Protein AF-A0A6B3G6L0-F1 (afdb_monomer_lite)

Structure (mmCIF, N/CA/C/O backbone):
data_AF-A0A6B3G6L0-F1
#
_entry.id   AF-A0A6B3G6L0-F1
#
loop_
_atom_site.group_PDB
_atom_site.id
_atom_site.type_symbol
_atom_site.label_atom_id
_atom_site.label_alt_id
_atom_site.label_comp_id
_atom_site.label_asym_id
_atom_site.label_entity_id
_atom_site.label_seq_id
_atom_site.pdbx_PDB_ins_code
_atom_site.Cartn_x
_atom_site.Cartn_y
_atom_site.Cartn_z
_atom_site.occupancy
_atom_site.B_iso_or_equiv
_atom_site.auth_seq_id
_atom_site.auth_comp_id
_atom_site.auth_asym_id
_atom_site.auth_atom_id
_atom_site.pdbx_PDB_model_num
ATOM 1 N N . GLY A 1 1 ? 4.837 -28.459 -23.408 1.00 92.62 1 GLY A N 1
ATOM 2 C CA . GLY A 1 1 ? 6.031 -27.683 -23.072 1.00 92.62 1 GLY A CA 1
ATOM 3 C C . GLY A 1 1 ? 5.840 -26.795 -21.863 1.00 92.62 1 GLY A C 1
ATOM 4 O O . GLY A 1 1 ? 6.768 -26.687 -21.095 1.00 92.62 1 GLY A O 1
ATOM 5 N N . LEU A 1 2 ? 4.685 -26.158 -21.662 1.00 97.38 2 LEU A N 1
ATOM 6 C CA . LEU A 1 2 ? 4.441 -25.335 -20.473 1.00 97.38 2 LEU A CA 1
ATOM 7 C C . LEU A 1 2 ? 3.520 -26.077 -19.500 1.00 97.38 2 LEU A C 1
ATOM 9 O O . LEU A 1 2 ? 2.461 -26.542 -19.924 1.00 97.38 2 LEU A O 1
ATOM 13 N N . THR A 1 3 ? 3.915 -26.153 -18.231 1.00 98.00 3 THR A N 1
ATOM 14 C CA . THR A 1 3 ? 3.124 -26.722 -17.131 1.00 98.00 3 THR A CA 1
ATOM 15 C C . THR A 1 3 ? 3.051 -25.699 -16.002 1.00 98.00 3 THR A C 1
ATOM 17 O O . THR A 1 3 ? 4.080 -25.178 -15.583 1.00 98.00 3 THR A O 1
ATOM 20 N N . VAL A 1 4 ? 1.844 -25.406 -15.515 1.00 97.31 4 VAL A N 1
ATOM 21 C CA . VAL A 1 4 ? 1.625 -24.602 -14.303 1.00 97.31 4 VAL A CA 1
ATOM 22 C C . VAL A 1 4 ? 1.129 -25.547 -13.221 1.00 97.31 4 VAL A C 1
ATOM 24 O O . VAL A 1 4 ? 0.118 -26.222 -13.424 1.00 97.31 4 VAL A O 1
ATOM 27 N N . THR A 1 5 ? 1.840 -25.603 -12.101 1.00 97.44 5 THR A N 1
ATOM 28 C CA . THR A 1 5 ? 1.463 -26.421 -10.949 1.00 97.44 5 THR A CA 1
ATOM 29 C C . THR A 1 5 ? 0.764 -25.532 -9.930 1.00 97.44 5 THR A C 1
ATOM 31 O O . THR A 1 5 ? 1.282 -24.484 -9.555 1.00 97.44 5 THR A O 1
ATOM 34 N N . ASP A 1 6 ? -0.421 -25.940 -9.483 1.00 95.94 6 ASP A N 1
ATOM 35 C CA . ASP A 1 6 ? -1.155 -25.244 -8.422 1.00 95.94 6 ASP A CA 1
ATOM 36 C C . ASP A 1 6 ? -0.651 -25.701 -7.044 1.00 95.94 6 ASP A C 1
ATOM 38 O O . ASP A 1 6 ? -1.298 -26.475 -6.342 1.00 95.94 6 ASP A O 1
ATOM 42 N N . ASP A 1 7 ? 0.576 -25.299 -6.712 1.00 96.88 7 ASP A N 1
ATOM 43 C CA . ASP A 1 7 ? 1.298 -25.683 -5.491 1.00 96.88 7 ASP A CA 1
ATOM 44 C C . ASP A 1 7 ? 1.572 -24.500 -4.546 1.00 96.88 7 ASP A C 1
ATOM 46 O O . ASP A 1 7 ? 2.380 -24.604 -3.620 1.00 96.88 7 ASP A O 1
ATOM 50 N N . TRP A 1 8 ? 0.891 -23.368 -4.747 1.00 97.75 8 TRP A N 1
ATOM 51 C CA . TRP A 1 8 ? 1.035 -22.208 -3.872 1.00 97.75 8 TRP A CA 1
ATOM 52 C C . TRP A 1 8 ? 0.325 -22.419 -2.527 1.00 97.75 8 TRP A C 1
ATOM 54 O O . TRP A 1 8 ? -0.903 -22.422 -2.455 1.00 97.75 8 TRP A O 1
ATOM 64 N N . ASP A 1 9 ? 1.101 -22.504 -1.444 1.00 96.38 9 ASP A N 1
ATOM 65 C CA . ASP A 1 9 ? 0.584 -22.558 -0.069 1.00 96.38 9 ASP A CA 1
ATOM 66 C C . ASP A 1 9 ? 1.325 -21.586 0.866 1.00 96.38 9 ASP A C 1
ATOM 68 O O . ASP A 1 9 ? 2.047 -21.962 1.790 1.00 96.38 9 ASP A O 1
ATOM 72 N N . GLY A 1 10 ? 1.173 -20.287 0.596 1.00 93.94 10 GLY A N 1
ATOM 73 C CA . GLY A 1 10 ? 1.651 -19.223 1.481 1.00 93.94 10 GLY A CA 1
ATOM 74 C C . GLY A 1 10 ? 0.752 -19.013 2.710 1.00 93.94 10 GLY A C 1
ATOM 75 O O . GLY A 1 10 ? -0.461 -19.229 2.665 1.00 93.94 10 GLY A O 1
ATOM 76 N N . MET A 1 11 ? 1.327 -18.513 3.813 1.00 96.62 11 MET A N 1
ATOM 77 C CA . MET A 1 11 ? 0.563 -18.111 5.011 1.00 96.62 11 MET A CA 1
ATOM 78 C C . MET A 1 11 ? -0.477 -17.020 4.682 1.00 96.62 11 MET A C 1
ATOM 80 O O . MET 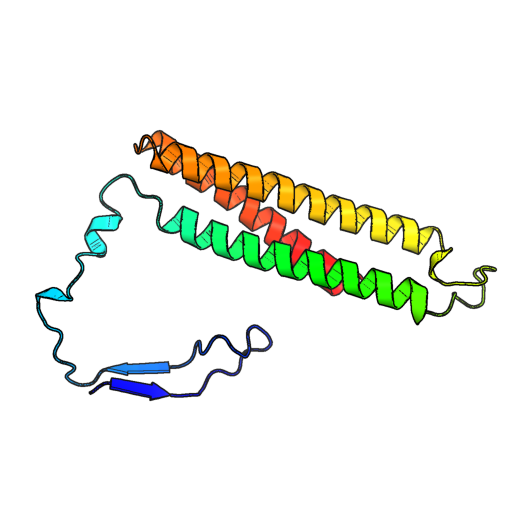A 1 11 ? -1.629 -17.106 5.099 1.00 96.62 11 MET A O 1
ATOM 84 N N . GLY A 1 12 ? -0.069 -16.016 3.900 1.00 95.00 12 GLY A N 1
ATOM 85 C CA . GLY A 1 12 ? -0.906 -14.951 3.340 1.00 95.00 12 GLY A CA 1
ATOM 86 C C . GLY A 1 12 ? -0.776 -14.903 1.817 1.00 95.00 12 GLY A C 1
ATOM 87 O O . GLY A 1 12 ? -0.139 -15.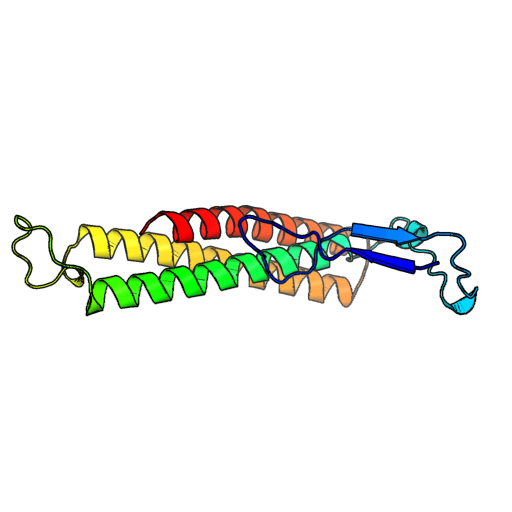773 1.226 1.00 95.00 12 GLY A O 1
ATOM 88 N N . GLN A 1 13 ? -1.388 -13.904 1.166 1.00 96.44 13 GLN A N 1
ATOM 89 C CA . GLN A 1 13 ? -1.389 -13.788 -0.304 1.00 96.44 13 GLN A CA 1
ATOM 90 C C . GLN A 1 13 ? -1.851 -15.085 -0.998 1.00 96.44 13 GLN A C 1
ATOM 92 O O . GLN A 1 13 ? -1.376 -15.461 -2.063 1.00 96.44 13 GLN A O 1
ATOM 97 N N . ARG A 1 14 ? -2.791 -15.807 -0.378 1.00 96.88 14 ARG A N 1
ATOM 98 C CA . ARG A 1 14 ? -3.153 -17.191 -0.738 1.00 96.88 14 ARG A CA 1
ATOM 99 C C . ARG A 1 14 ? -3.737 -17.344 -2.145 1.00 96.88 14 ARG A C 1
ATOM 101 O O . ARG A 1 14 ? -3.790 -18.446 -2.667 1.00 96.88 14 ARG A O 1
ATOM 108 N N . THR A 1 15 ? -4.169 -16.247 -2.759 1.00 96.06 15 THR A N 1
ATOM 109 C CA . THR A 1 15 ? -4.840 -16.223 -4.064 1.00 96.06 15 THR A CA 1
ATOM 110 C C . THR A 1 15 ? -3.984 -15.620 -5.181 1.00 96.06 15 THR A C 1
ATOM 112 O O . THR A 1 15 ? -4.507 -15.339 -6.256 1.00 96.06 15 THR A O 1
ATOM 115 N N . THR A 1 16 ? -2.678 -15.414 -4.968 1.00 95.94 16 THR A N 1
ATOM 116 C CA . THR A 1 16 ? -1.789 -14.808 -5.980 1.00 95.94 16 THR A CA 1
ATOM 117 C C . THR A 1 16 ? -1.280 -15.781 -7.038 1.00 95.94 16 THR A C 1
ATOM 119 O O . THR A 1 16 ? -0.652 -15.333 -7.995 1.00 95.94 16 THR A O 1
ATOM 122 N N . ALA A 1 17 ? -1.523 -17.087 -6.874 1.00 95.00 17 ALA A N 1
ATOM 123 C CA . ALA A 1 17 ? -1.017 -18.140 -7.759 1.00 95.00 17 ALA A CA 1
ATOM 124 C C . ALA A 1 17 ? 0.511 -18.067 -7.965 1.00 95.00 17 ALA A C 1
ATOM 126 O O . ALA A 1 17 ? 1.021 -18.252 -9.067 1.00 95.00 17 ALA A O 1
ATOM 127 N N . SER A 1 18 ? 1.260 -17.786 -6.894 1.00 96.62 18 SER A N 1
ATOM 128 C CA . SER A 1 18 ? 2.725 -17.640 -6.917 1.00 96.62 18 SER A CA 1
ATOM 129 C C . SER A 1 18 ? 3.471 -18.985 -6.888 1.00 96.62 18 SER A C 1
ATOM 131 O O . SER A 1 18 ? 4.548 -19.082 -6.303 1.00 96.62 18 SER A O 1
ATOM 133 N N . GLY A 1 19 ? 2.865 -20.017 -7.479 1.00 95.69 19 GLY A N 1
ATOM 134 C CA . GLY A 1 19 ? 3.374 -21.386 -7.529 1.00 95.69 19 GLY A CA 1
ATOM 135 C C . GLY A 1 19 ? 4.363 -21.628 -8.669 1.00 95.69 19 GLY A C 1
ATOM 136 O O . GLY A 1 19 ? 4.909 -20.700 -9.276 1.00 95.69 19 GLY A O 1
ATOM 137 N N . THR A 1 20 ? 4.600 -22.898 -8.963 1.00 97.88 20 THR A N 1
ATOM 138 C CA . THR A 1 20 ? 5.645 -23.342 -9.887 1.00 97.88 20 THR A CA 1
ATOM 139 C C . THR A 1 20 ? 5.190 -23.323 -11.350 1.00 97.88 20 THR A C 1
ATOM 141 O O . THR A 1 20 ? 4.090 -23.760 -11.697 1.00 97.88 20 THR A O 1
ATOM 144 N N . VAL A 1 21 ? 6.085 -22.882 -12.242 1.00 98.00 21 VAL A N 1
ATOM 145 C CA . VAL A 1 21 ? 5.938 -23.016 -13.701 1.00 98.00 21 VAL A CA 1
ATOM 146 C C . VAL A 1 21 ? 7.131 -23.780 -14.271 1.00 98.00 21 VAL A C 1
ATOM 148 O O . VAL A 1 21 ? 8.278 -23.384 -14.071 1.00 98.00 21 VAL A O 1
ATOM 151 N N . GLU A 1 22 ? 6.861 -24.841 -15.032 1.00 98.12 22 GLU A N 1
ATOM 152 C CA . GLU A 1 22 ? 7.866 -25.622 -15.757 1.00 98.12 22 GLU A CA 1
ATOM 153 C C . GLU A 1 22 ? 7.774 -25.371 -17.268 1.00 98.12 22 GLU A C 1
ATOM 155 O O . GLU A 1 22 ? 6.689 -25.334 -17.858 1.00 98.12 22 GLU A O 1
ATOM 160 N N . LEU A 1 23 ? 8.937 -25.221 -17.907 1.00 98.06 23 LEU A N 1
ATOM 161 C CA . LEU A 1 23 ? 9.082 -24.978 -19.341 1.00 98.06 23 LEU A CA 1
ATOM 162 C C . LEU A 1 23 ? 10.003 -26.052 -19.946 1.00 98.06 23 LEU A C 1
ATOM 164 O O . LEU A 1 23 ? 11.209 -26.043 -19.725 1.00 98.06 23 LEU A O 1
ATOM 168 N N . ALA A 1 24 ? 9.436 -26.963 -20.731 1.00 98.06 24 ALA A N 1
ATOM 169 C CA . ALA A 1 24 ? 10.106 -28.021 -21.481 1.00 98.06 24 ALA A CA 1
ATOM 170 C C . ALA A 1 24 ? 9.951 -27.779 -22.990 1.00 98.06 24 ALA A C 1
ATOM 172 O O . ALA A 1 24 ? 8.837 -27.842 -23.521 1.00 98.06 24 ALA A O 1
ATOM 173 N N . ASP A 1 25 ? 11.060 -27.476 -23.670 1.00 97.38 25 ASP A N 1
ATOM 174 C CA . ASP A 1 25 ? 11.130 -27.241 -25.122 1.00 97.38 25 ASP A CA 1
ATOM 175 C C . ASP A 1 25 ? 10.051 -26.273 -25.651 1.00 97.38 25 ASP A C 1
ATOM 177 O O . ASP A 1 25 ? 9.468 -26.456 -26.724 1.00 97.38 25 ASP A O 1
ATOM 181 N N . VAL A 1 26 ? 9.738 -25.230 -24.872 1.00 97.81 26 VAL A N 1
ATOM 182 C CA . VAL A 1 26 ? 8.760 -24.210 -25.267 1.00 97.81 26 VAL A CA 1
ATOM 183 C C . VAL A 1 26 ? 9.366 -23.327 -26.350 1.00 97.81 26 VAL A C 1
ATOM 185 O O . VAL A 1 26 ? 10.300 -22.567 -26.108 1.00 97.81 26 VAL A O 1
ATOM 188 N N . VAL A 1 27 ? 8.801 -23.400 -27.553 1.00 96.69 27 VAL A N 1
ATOM 189 C CA . VAL A 1 27 ? 9.177 -22.516 -28.658 1.00 96.69 27 VAL A CA 1
ATOM 190 C C . VAL A 1 27 ? 8.600 -21.124 -28.408 1.00 96.69 27 VAL A C 1
ATOM 192 O O . VAL A 1 27 ? 7.382 -20.949 -28.354 1.00 96.69 27 VAL A O 1
ATOM 195 N N . VAL A 1 28 ? 9.475 -20.125 -28.294 1.00 96.31 28 VA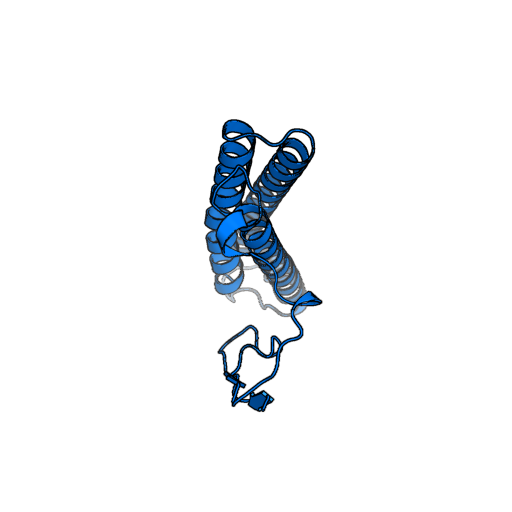L A N 1
ATOM 196 C CA . VAL A 1 28 ? 9.095 -18.713 -28.169 1.00 96.31 28 VAL A CA 1
ATOM 197 C C . VAL A 1 28 ? 9.304 -18.024 -29.520 1.00 96.31 28 VAL A C 1
ATOM 199 O O . VAL A 1 28 ? 10.432 -17.999 -30.017 1.00 96.31 28 VAL A O 1
ATOM 202 N N . PRO A 1 29 ? 8.254 -17.454 -30.142 1.00 96.75 29 PRO A N 1
ATOM 203 C CA . PRO A 1 29 ? 8.415 -16.649 -31.346 1.00 96.75 29 PRO A CA 1
ATOM 204 C C . PRO A 1 29 ? 9.378 -15.486 -31.099 1.00 96.75 29 PRO A C 1
ATOM 206 O O . PRO A 1 29 ? 9.278 -14.813 -30.077 1.00 96.75 29 PRO A O 1
ATOM 209 N N . GLY A 1 30 ? 10.258 -15.187 -32.060 1.00 96.00 30 GLY A N 1
ATOM 210 C CA . GLY A 1 30 ? 11.213 -14.076 -31.931 1.00 96.00 30 GLY A CA 1
ATOM 211 C C . GLY A 1 30 ? 10.543 -12.728 -31.625 1.00 96.00 30 GLY A C 1
ATOM 212 O O . GLY A 1 30 ? 11.092 -11.927 -30.880 1.00 96.00 30 GLY A O 1
ATOM 213 N N . ALA A 1 31 ? 9.314 -12.519 -32.112 1.00 97.06 31 ALA A N 1
ATOM 214 C CA . ALA A 1 31 ? 8.512 -11.326 -31.831 1.00 97.06 31 ALA A CA 1
ATOM 215 C C . ALA A 1 31 ? 8.086 -11.173 -30.355 1.00 97.06 31 ALA A C 1
ATOM 217 O O . ALA A 1 31 ? 7.679 -10.088 -29.955 1.00 97.06 31 ALA A O 1
ATOM 218 N N . HIS A 1 32 ? 8.155 -12.236 -29.549 1.00 95.81 32 HIS A N 1
ATOM 219 C CA . HIS A 1 32 ? 7.837 -12.211 -28.116 1.00 95.81 32 HIS A CA 1
ATOM 220 C C . HIS A 1 32 ? 9.092 -12.103 -27.235 1.00 95.81 32 HIS A C 1
ATOM 222 O O . HIS A 1 32 ? 8.982 -12.064 -26.010 1.00 95.81 32 HIS A O 1
ATOM 228 N N . VAL A 1 33 ? 10.288 -12.060 -27.830 1.00 94.81 33 VAL A N 1
ATOM 229 C CA . VAL A 1 33 ? 11.539 -11.896 -27.087 1.00 94.81 33 VAL A CA 1
ATOM 230 C C . VAL A 1 33 ? 11.744 -10.415 -26.788 1.00 94.81 33 VAL A C 1
ATOM 232 O O . VAL A 1 33 ? 12.036 -9.617 -27.676 1.00 94.81 33 VAL A O 1
ATOM 235 N N . VAL A 1 34 ? 11.609 -10.051 -25.515 1.00 93.50 34 VAL A N 1
ATOM 236 C CA . VAL A 1 34 ? 11.880 -8.695 -25.025 1.00 93.50 34 VAL A CA 1
ATOM 237 C C . VAL A 1 34 ? 13.315 -8.641 -24.488 1.00 93.50 34 VAL A C 1
ATOM 239 O O . VAL A 1 34 ? 13.676 -9.484 -23.661 1.00 93.50 34 VAL A O 1
ATOM 242 N N . PRO A 1 35 ? 14.157 -7.670 -24.894 1.00 91.94 35 PRO A N 1
ATOM 243 C CA . PRO A 1 35 ? 15.537 -7.563 -24.423 1.00 91.94 35 PRO A CA 1
ATOM 244 C C . PRO A 1 35 ? 15.606 -6.945 -23.013 1.00 91.94 35 PRO A C 1
ATOM 246 O O . PRO A 1 35 ? 16.222 -5.906 -22.804 1.00 91.94 35 PRO A O 1
ATOM 249 N N . HIS A 1 36 ? 14.982 -7.594 -22.026 1.00 90.00 36 HIS A N 1
ATOM 250 C CA . HIS A 1 36 ? 14.850 -7.089 -20.650 1.00 90.00 36 HIS A CA 1
ATOM 251 C C . HIS A 1 36 ? 16.198 -6.796 -19.968 1.00 90.00 36 HIS A C 1
ATOM 253 O O . HIS A 1 36 ? 16.302 -5.910 -19.130 1.00 90.00 36 HIS A O 1
ATOM 259 N N . HIS A 1 37 ? 17.268 -7.497 -20.353 1.00 88.12 37 HIS A N 1
ATOM 260 C CA . HIS A 1 37 ? 18.615 -7.227 -19.844 1.00 88.12 37 HIS A CA 1
ATOM 261 C C . HIS A 1 37 ? 19.124 -5.810 -20.185 1.00 88.12 37 HIS A C 1
ATOM 263 O O . HIS A 1 37 ? 19.968 -5.290 -19.463 1.00 88.12 37 HIS A O 1
ATOM 269 N N . LEU A 1 38 ? 18.598 -5.171 -21.239 1.00 91.88 38 LEU A N 1
ATOM 270 C CA . LEU A 1 38 ? 18.928 -3.789 -21.608 1.00 91.88 38 LEU A CA 1
ATOM 271 C C . LEU A 1 38 ? 18.181 -2.751 -20.761 1.00 91.88 38 LEU A C 1
ATOM 273 O O . LEU A 1 38 ? 18.585 -1.595 -20.717 1.00 91.88 38 LEU A O 1
ATOM 277 N N . THR A 1 39 ? 17.111 -3.134 -20.054 1.00 90.19 39 THR A N 1
ATOM 278 C CA . THR A 1 39 ? 16.347 -2.209 -19.200 1.00 90.19 39 THR A CA 1
ATOM 279 C C . THR A 1 39 ? 17.228 -1.544 -18.140 1.00 90.19 39 THR A C 1
ATOM 281 O O . THR A 1 39 ? 16.953 -0.420 -17.747 1.00 90.19 39 THR A O 1
ATOM 284 N N . PHE A 1 40 ? 18.306 -2.204 -17.710 1.00 88.25 40 PHE A N 1
ATOM 285 C CA . PHE A 1 40 ? 19.194 -1.730 -16.644 1.00 88.25 40 PHE A CA 1
ATOM 286 C C . PHE A 1 40 ? 20.482 -1.065 -17.150 1.00 88.25 40 PHE A C 1
ATOM 288 O O . PHE A 1 40 ? 21.377 -0.798 -16.353 1.00 88.25 40 PHE A O 1
ATOM 295 N N . THR A 1 41 ? 20.606 -0.808 -18.457 1.00 93.38 41 THR A N 1
ATOM 296 C CA . THR A 1 41 ? 21.782 -0.131 -19.041 1.00 93.38 41 THR A CA 1
ATOM 297 C C . THR A 1 41 ? 21.564 1.368 -19.270 1.00 93.38 41 THR A C 1
ATOM 299 O O . THR A 1 41 ? 22.395 2.030 -19.886 1.00 93.38 41 THR A O 1
ATOM 302 N N . SER A 1 42 ? 20.423 1.904 -18.848 1.00 93.06 42 SER A N 1
ATOM 303 C CA . SER A 1 42 ? 20.015 3.304 -19.006 1.00 93.06 42 SER A CA 1
ATOM 304 C C . SER A 1 42 ? 19.072 3.683 -17.854 1.00 93.06 42 SER A C 1
ATOM 306 O O . SER A 1 42 ? 18.583 2.773 -17.172 1.00 93.06 42 SER A O 1
ATOM 308 N N . PRO A 1 43 ? 18.792 4.982 -17.629 1.00 95.88 43 PRO A N 1
ATOM 309 C CA . PRO A 1 43 ? 17.770 5.413 -16.681 1.00 95.88 43 PRO A CA 1
ATOM 310 C C . PRO A 1 43 ? 16.460 4.634 -16.844 1.00 95.88 43 PRO A C 1
ATOM 312 O O . PRO A 1 43 ? 15.973 4.437 -17.960 1.00 95.88 43 PRO A O 1
ATOM 315 N N . GLN A 1 44 ? 15.889 4.166 -15.733 1.00 95.88 44 GLN A N 1
ATOM 316 C CA . GLN A 1 44 ? 14.679 3.340 -15.730 1.00 95.88 44 GLN A CA 1
ATOM 317 C C . GLN A 1 44 ? 13.894 3.487 -14.424 1.00 95.88 44 GLN A C 1
ATOM 319 O O . GLN A 1 44 ? 14.456 3.808 -13.380 1.00 95.88 44 GLN A O 1
ATOM 324 N N . LEU A 1 45 ? 12.596 3.172 -14.474 1.00 97.19 45 LEU A N 1
ATOM 325 C CA . LEU A 1 45 ? 11.681 3.224 -13.324 1.00 97.19 45 LEU A CA 1
ATOM 326 C C . LEU A 1 45 ? 11.049 1.867 -12.977 1.00 97.19 45 LEU A C 1
ATOM 328 O O . LEU A 1 45 ? 10.166 1.809 -12.129 1.00 97.19 45 LEU A O 1
ATOM 332 N N . HIS A 1 46 ? 11.466 0.774 -13.615 1.00 95.12 46 HIS A N 1
ATOM 333 C CA . HIS A 1 46 ? 10.940 -0.576 -13.398 1.00 95.12 46 HIS A CA 1
ATOM 334 C C . HIS A 1 46 ? 10.979 -0.981 -11.917 1.00 95.12 46 HIS A C 1
ATOM 336 O O . HIS A 1 46 ? 9.953 -1.358 -11.350 1.00 95.12 46 HIS A O 1
ATOM 342 N N . GLY A 1 47 ? 12.142 -0.840 -11.271 1.00 95.38 47 GLY A N 1
ATOM 343 C CA . GLY A 1 47 ? 12.298 -1.168 -9.850 1.00 95.38 47 GLY A CA 1
ATOM 344 C C . GLY A 1 47 ? 11.449 -0.273 -8.942 1.00 95.38 47 GLY A C 1
ATOM 345 O O . GLY A 1 47 ? 10.720 -0.774 -8.088 1.00 95.38 47 GLY A O 1
ATOM 346 N N . ALA A 1 48 ? 11.492 1.044 -9.165 1.00 97.81 48 ALA A N 1
ATOM 347 C CA . ALA A 1 48 ? 10.711 2.014 -8.399 1.00 97.81 48 ALA A CA 1
ATOM 348 C C . ALA A 1 48 ? 9.199 1.768 -8.548 1.00 97.81 48 ALA A C 1
ATOM 350 O O . ALA A 1 48 ? 8.471 1.736 -7.563 1.00 97.81 48 ALA A O 1
ATOM 351 N N . LEU A 1 49 ? 8.709 1.497 -9.757 1.00 97.88 49 LEU A N 1
ATOM 352 C CA . LEU A 1 49 ? 7.294 1.212 -9.983 1.00 97.88 49 LEU A CA 1
ATOM 353 C C . LEU A 1 49 ? 6.854 -0.084 -9.288 1.00 97.88 49 LEU A C 1
ATOM 355 O O . LEU A 1 49 ? 5.824 -0.091 -8.618 1.00 97.88 49 LEU A O 1
ATOM 359 N N . ALA A 1 50 ? 7.639 -1.160 -9.396 1.00 97.75 50 ALA A N 1
ATOM 360 C CA . ALA A 1 50 ? 7.330 -2.423 -8.724 1.00 97.75 50 ALA A CA 1
ATOM 361 C C . ALA A 1 50 ? 7.259 -2.252 -7.197 1.00 97.75 50 ALA A C 1
ATOM 363 O O . ALA A 1 50 ? 6.329 -2.734 -6.549 1.00 97.75 50 ALA A O 1
ATOM 364 N N . GLN A 1 51 ? 8.210 -1.521 -6.610 1.00 98.69 51 GLN A N 1
ATOM 365 C CA . GLN A 1 51 ? 8.228 -1.285 -5.168 1.00 98.69 51 GLN A CA 1
ATOM 366 C C . GLN A 1 51 ? 7.136 -0.312 -4.701 1.00 98.69 51 GLN A C 1
ATOM 368 O O . GLN A 1 51 ? 6.592 -0.509 -3.613 1.00 98.69 51 GLN A O 1
ATOM 373 N N . LEU A 1 52 ? 6.758 0.669 -5.526 1.00 98.81 52 LEU A N 1
ATOM 374 C CA . LEU A 1 52 ? 5.627 1.560 -5.261 1.00 98.81 52 LEU A CA 1
ATOM 375 C C . LEU A 1 52 ? 4.308 0.779 -5.192 1.00 98.81 52 LEU A C 1
ATOM 377 O O . LEU A 1 52 ? 3.513 1.003 -4.283 1.00 98.81 52 LEU A O 1
ATOM 381 N N . LEU A 1 53 ? 4.097 -0.169 -6.114 1.00 98.62 53 LEU A N 1
ATOM 382 C CA . LEU A 1 53 ? 2.916 -1.039 -6.109 1.00 98.62 53 LEU A CA 1
ATOM 383 C C . LEU A 1 53 ? 2.844 -1.886 -4.834 1.00 98.62 53 LEU A C 1
ATOM 385 O O . LEU A 1 53 ? 1.783 -1.977 -4.224 1.00 98.62 53 LEU A O 1
ATOM 389 N N . HIS A 1 54 ? 3.966 -2.460 -4.394 1.00 98.50 54 HIS A N 1
ATOM 390 C CA . HIS A 1 54 ? 4.004 -3.199 -3.131 1.00 98.50 54 HIS A CA 1
ATOM 391 C C . HIS A 1 54 ? 3.707 -2.310 -1.922 1.00 98.50 54 HIS A C 1
ATOM 393 O O . HIS A 1 54 ? 2.897 -2.694 -1.086 1.00 98.50 54 HIS A O 1
ATOM 399 N N . ALA A 1 55 ? 4.286 -1.107 -1.857 1.00 98.81 55 ALA A N 1
ATOM 400 C CA . ALA A 1 55 ? 3.975 -0.160 -0.788 1.00 98.81 55 ALA A CA 1
ATOM 401 C C . ALA A 1 55 ? 2.481 0.218 -0.779 1.00 98.81 55 ALA A C 1
ATOM 403 O O . ALA A 1 55 ? 1.874 0.299 0.283 1.00 98.81 55 ALA A O 1
ATOM 404 N N . ALA A 1 56 ? 1.859 0.391 -1.949 1.00 98.81 56 ALA A N 1
ATOM 405 C CA . ALA A 1 56 ? 0.426 0.664 -2.044 1.00 98.81 56 ALA A CA 1
ATOM 406 C C . ALA A 1 56 ? -0.444 -0.511 -1.562 1.00 98.81 56 ALA A C 1
ATOM 408 O O . ALA A 1 56 ? -1.463 -0.288 -0.909 1.00 98.81 56 ALA A O 1
ATOM 409 N N . ILE A 1 57 ? -0.043 -1.755 -1.852 1.00 98.69 57 ILE A N 1
ATOM 410 C CA . ILE A 1 57 ? -0.717 -2.958 -1.338 1.00 98.69 57 ILE A CA 1
ATOM 411 C C . ILE A 1 57 ? -0.639 -2.994 0.194 1.00 98.69 57 ILE A C 1
ATOM 413 O O . ILE A 1 57 ? -1.669 -3.165 0.846 1.00 98.69 57 ILE A O 1
ATOM 417 N N . ASP A 1 58 ? 0.548 -2.772 0.762 1.00 98.62 58 ASP A N 1
ATOM 418 C CA . ASP A 1 58 ? 0.762 -2.769 2.213 1.00 98.62 58 ASP A CA 1
ATOM 419 C C . ASP A 1 58 ? -0.067 -1.669 2.905 1.00 98.62 58 ASP A C 1
ATOM 421 O O . ASP A 1 58 ? -0.723 -1.930 3.915 1.00 98.62 58 ASP A O 1
ATOM 425 N N . ALA A 1 59 ? -0.113 -0.458 2.331 1.00 98.69 59 ALA A N 1
ATOM 426 C CA . ALA A 1 59 ? -0.951 0.636 2.831 1.00 98.69 59 ALA A CA 1
ATOM 427 C C . ALA A 1 59 ? -2.443 0.269 2.808 1.00 98.69 59 ALA A C 1
ATOM 429 O O . ALA A 1 59 ? -3.148 0.479 3.792 1.00 98.69 59 ALA A O 1
ATOM 430 N N . GLY A 1 60 ? -2.923 -0.341 1.719 1.00 98.62 60 GLY A N 1
ATOM 431 C CA . GLY A 1 60 ? -4.311 -0.794 1.610 1.00 98.62 60 GLY A CA 1
ATOM 432 C C . GLY A 1 60 ? -4.683 -1.860 2.646 1.00 98.62 60 GLY A C 1
ATOM 433 O O . GLY A 1 60 ? -5.768 -1.798 3.229 1.00 98.62 60 GLY A O 1
ATOM 434 N N . ILE A 1 61 ? -3.778 -2.806 2.922 1.00 98.31 61 ILE A N 1
ATOM 435 C CA . ILE A 1 61 ? -3.956 -3.809 3.985 1.00 98.31 61 ILE A CA 1
ATOM 436 C C . ILE A 1 61 ? -4.040 -3.121 5.350 1.00 98.31 61 ILE A C 1
ATOM 438 O O . ILE A 1 61 ? -4.960 -3.400 6.117 1.00 98.31 61 ILE A O 1
ATOM 442 N N . ALA A 1 62 ? -3.128 -2.187 5.634 1.00 98.31 62 ALA A N 1
ATOM 443 C CA . ALA A 1 62 ? -3.120 -1.429 6.882 1.00 98.31 62 ALA A CA 1
ATOM 444 C C . ALA A 1 62 ? -4.415 -0.622 7.078 1.00 98.31 62 ALA A C 1
ATOM 446 O O . ALA A 1 62 ? -4.983 -0.617 8.171 1.00 98.31 62 ALA A O 1
ATOM 447 N N . ALA A 1 63 ? -4.914 0.017 6.015 1.00 98.56 63 ALA A N 1
ATOM 448 C CA . ALA A 1 63 ? -6.172 0.760 6.028 1.00 98.56 63 ALA A CA 1
ATOM 449 C C . ALA A 1 63 ? -7.347 -0.136 6.439 1.00 98.56 63 ALA A C 1
ATOM 451 O O . ALA A 1 63 ? -8.133 0.216 7.321 1.00 98.56 63 ALA A O 1
ATOM 452 N N . ALA A 1 64 ? -7.452 -1.304 5.799 1.00 98.38 64 ALA A N 1
ATOM 453 C CA . ALA A 1 64 ? -8.525 -2.257 6.043 1.00 98.38 64 ALA A CA 1
ATOM 454 C C . ALA A 1 64 ? -8.440 -2.860 7.452 1.00 98.38 64 ALA A C 1
ATOM 456 O O . ALA A 1 64 ? -9.454 -2.911 8.145 1.00 98.38 64 ALA A O 1
ATOM 457 N N . ALA A 1 65 ? -7.242 -3.248 7.897 1.00 98.31 65 ALA A N 1
ATOM 458 C CA . ALA A 1 65 ? -7.017 -3.776 9.241 1.00 98.31 65 ALA A CA 1
ATOM 459 C C . ALA A 1 65 ? -7.416 -2.760 10.322 1.00 98.31 65 ALA A C 1
ATOM 461 O O . ALA A 1 65 ? -8.153 -3.096 11.248 1.00 98.31 65 ALA A O 1
ATOM 462 N N . LEU A 1 66 ? -7.009 -1.495 10.170 1.00 98.38 66 LEU A N 1
ATOM 463 C CA . LEU A 1 66 ? -7.371 -0.438 11.113 1.00 98.38 66 LEU A CA 1
ATOM 464 C C . LEU A 1 66 ? -8.886 -0.189 11.141 1.00 98.38 66 LEU A C 1
ATOM 466 O O . LEU A 1 66 ? -9.467 -0.054 12.217 1.00 98.38 66 LEU A O 1
ATOM 470 N N . ALA A 1 67 ? -9.530 -0.130 9.972 1.00 98.25 67 ALA A N 1
ATOM 471 C CA . ALA A 1 67 ? -10.973 0.078 9.874 1.00 98.25 67 ALA A CA 1
ATOM 472 C C . ALA A 1 67 ? -11.766 -1.068 10.524 1.00 98.25 67 ALA A C 1
ATOM 474 O O . ALA A 1 67 ? -12.705 -0.812 11.282 1.00 98.25 67 ALA A O 1
ATOM 475 N N . GLU A 1 68 ? -11.359 -2.314 10.276 1.00 98.19 68 GLU A N 1
ATOM 476 C CA . GLU A 1 68 ? -11.979 -3.497 10.876 1.00 98.19 68 GLU A CA 1
ATOM 477 C C . GLU A 1 68 ? -11.790 -3.510 12.395 1.00 98.19 68 GLU A C 1
ATOM 479 O O . GLU A 1 68 ? -12.745 -3.734 13.137 1.00 98.19 68 GLU A O 1
ATOM 484 N N . ALA A 1 69 ? -10.593 -3.181 12.884 1.00 97.69 69 ALA A N 1
ATOM 485 C CA . ALA A 1 69 ? -10.333 -3.136 14.316 1.00 97.69 69 ALA A CA 1
ATOM 486 C C . ALA A 1 69 ? -11.164 -2.050 15.029 1.00 97.69 69 ALA A C 1
ATOM 488 O O . ALA A 1 69 ? -11.698 -2.292 16.114 1.00 97.69 69 ALA A O 1
ATOM 489 N N . VAL A 1 70 ? -11.360 -0.878 14.406 1.00 97.56 70 VAL A N 1
ATOM 490 C CA . VAL A 1 70 ? -12.280 0.155 14.923 1.00 97.56 70 VAL A CA 1
ATOM 491 C C . VAL A 1 70 ? -13.713 -0.379 14.990 1.00 97.56 70 VAL A C 1
ATOM 493 O O . VAL A 1 70 ? -14.393 -0.209 16.008 1.00 97.56 70 VAL A O 1
ATOM 496 N N . ALA A 1 71 ? -14.184 -1.038 13.929 1.00 98.06 71 ALA A N 1
ATOM 497 C CA . ALA A 1 71 ? -15.525 -1.618 13.898 1.00 98.06 71 ALA A CA 1
ATOM 498 C C . ALA A 1 71 ? -15.695 -2.685 14.989 1.00 98.06 71 ALA A C 1
ATOM 500 O O . ALA A 1 71 ? -16.696 -2.688 15.712 1.00 98.06 71 ALA A O 1
ATOM 501 N N . PHE A 1 72 ? -14.695 -3.546 15.174 1.00 97.56 72 PHE A N 1
ATOM 502 C CA . PHE A 1 72 ? -14.700 -4.576 16.204 1.00 97.56 72 PHE A CA 1
ATOM 503 C C . PHE A 1 72 ? -14.747 -3.973 17.614 1.00 97.56 72 PHE A C 1
ATOM 505 O O . PHE A 1 72 ? -15.598 -4.354 18.421 1.00 97.56 72 PHE A O 1
ATOM 512 N N . VAL A 1 73 ? -13.905 -2.978 17.907 1.00 96.94 73 VAL A N 1
ATOM 513 C CA . VAL A 1 73 ? -13.849 -2.355 19.239 1.00 96.94 73 VAL A CA 1
ATOM 514 C C . VAL A 1 73 ? -15.129 -1.605 19.590 1.00 96.94 73 VAL A C 1
ATOM 516 O O . VAL A 1 73 ? -15.584 -1.664 20.731 1.00 96.94 73 VAL A O 1
ATOM 519 N N . THR A 1 74 ? -15.750 -0.950 18.613 1.00 96.75 74 THR A N 1
ATOM 520 C CA . THR A 1 74 ? -16.975 -0.167 18.837 1.00 96.75 74 THR A CA 1
ATOM 521 C C . THR A 1 74 ? -18.249 -1.010 18.893 1.00 96.75 74 THR A C 1
ATOM 523 O O . THR A 1 74 ? -19.247 -0.550 19.444 1.00 96.75 74 THR A O 1
ATOM 526 N N . THR A 1 75 ? -18.243 -2.238 18.355 1.00 97.31 75 THR A N 1
ATOM 527 C CA . THR A 1 75 ? -19.464 -3.065 18.246 1.00 97.31 75 THR A CA 1
ATOM 528 C C . THR A 1 75 ? -19.406 -4.413 18.965 1.00 97.31 75 THR A C 1
ATOM 530 O O . THR A 1 75 ? -20.457 -5.004 19.225 1.00 97.31 75 THR A O 1
ATOM 533 N N . ARG A 1 76 ? -18.212 -4.938 19.270 1.00 97.12 76 ARG A N 1
ATOM 534 C CA . ARG A 1 76 ? -18.013 -6.302 19.801 1.00 97.12 76 ARG A CA 1
ATOM 535 C C . ARG A 1 76 ? -17.193 -6.339 21.084 1.00 97.12 76 ARG A C 1
ATOM 537 O O . ARG A 1 76 ? -17.469 -7.188 21.935 1.00 97.12 76 ARG A O 1
ATOM 544 N N . SER A 1 77 ? -16.192 -5.471 21.224 1.00 96.81 77 SER A N 1
ATOM 545 C CA . SER A 1 77 ? -15.306 -5.492 22.390 1.00 96.81 77 SER A CA 1
ATOM 546 C C . SER A 1 77 ? -16.031 -5.098 23.672 1.00 96.81 77 SER A C 1
ATOM 548 O O . SER A 1 77 ? -16.846 -4.178 23.712 1.00 96.81 77 SER A O 1
ATOM 550 N N . ARG A 1 78 ? -15.696 -5.801 24.753 1.00 96.88 78 ARG A N 1
ATOM 551 C CA . ARG A 1 78 ? -16.189 -5.509 26.099 1.00 96.88 78 ARG A CA 1
ATOM 552 C C . ARG A 1 78 ? -15.177 -4.627 26.831 1.00 96.88 78 ARG A C 1
ATOM 554 O O . ARG A 1 78 ? -13.981 -4.867 26.668 1.00 96.88 78 ARG A O 1
ATOM 561 N N . PRO A 1 79 ? -15.620 -3.661 27.651 1.00 96.88 79 PRO A N 1
ATOM 562 C CA . PRO A 1 79 ? -14.704 -2.923 28.511 1.00 96.88 79 PRO A CA 1
ATOM 563 C C . PRO A 1 79 ? -13.992 -3.876 29.481 1.00 96.88 79 PRO A C 1
ATOM 565 O O . PRO A 1 79 ? -14.549 -4.906 29.885 1.00 96.88 79 PRO A O 1
ATOM 568 N N . TRP A 1 80 ? -12.764 -3.525 29.875 1.00 95.75 80 TRP A N 1
ATOM 569 C CA . TRP A 1 80 ? -12.098 -4.187 30.995 1.00 95.75 80 TRP A CA 1
ATOM 570 C C . TRP A 1 80 ? -12.956 -4.044 32.255 1.00 95.75 80 TRP A C 1
ATOM 572 O O . TRP A 1 80 ? -13.492 -2.974 32.525 1.00 95.75 80 TRP A O 1
ATOM 582 N N . PHE A 1 81 ? -13.104 -5.112 33.039 1.00 95.12 81 PHE A N 1
ATOM 583 C CA . PHE A 1 81 ? -14.094 -5.130 34.123 1.00 95.12 81 PHE A CA 1
ATOM 584 C C . PHE A 1 81 ? -13.804 -4.119 35.249 1.00 95.12 81 PHE A C 1
ATOM 586 O O . PHE A 1 81 ? -14.714 -3.783 36.001 1.00 95.12 81 PHE A O 1
ATOM 593 N N . GLU A 1 82 ? -12.569 -3.617 35.348 1.00 95.88 82 GLU A N 1
ATOM 594 C CA . GLU A 1 82 ? -12.165 -2.588 36.318 1.00 95.88 82 GLU A CA 1
ATOM 595 C C . GLU A 1 82 ? -12.040 -1.186 35.701 1.00 95.88 82 GLU A C 1
ATOM 597 O O . GLU A 1 82 ? -11.666 -0.254 36.406 1.00 95.88 82 GLU A O 1
ATOM 602 N N . SER A 1 83 ? -12.322 -1.004 34.403 1.00 94.56 83 SER A N 1
ATOM 603 C CA . SER A 1 83 ? -12.123 0.297 33.745 1.00 94.56 83 SER A CA 1
ATOM 604 C C . SER A 1 83 ? -13.163 1.347 34.139 1.00 94.56 83 SER A C 1
ATOM 606 O O . SER A 1 83 ? -12.887 2.540 34.064 1.00 94.56 83 SER A O 1
ATOM 608 N N . GLY A 1 84 ? -14.358 0.912 34.553 1.00 95.25 84 GLY A N 1
ATOM 609 C CA . GLY A 1 84 ? -15.475 1.801 34.878 1.00 95.25 84 GLY A CA 1
ATOM 610 C C . GLY A 1 84 ? -16.186 2.413 33.663 1.00 95.25 84 GLY A C 1
ATOM 611 O O . GLY A 1 84 ? -17.080 3.232 33.862 1.00 95.25 84 GLY A O 1
ATOM 612 N N . TYR A 1 85 ? -15.826 2.018 32.437 1.00 97.25 85 TYR A N 1
ATOM 613 C CA . TYR A 1 85 ? -16.492 2.456 31.204 1.00 97.25 85 TYR A CA 1
ATOM 614 C C . TYR A 1 85 ? -17.630 1.517 30.793 1.00 97.25 85 TYR A C 1
ATOM 616 O O . TYR A 1 85 ? -17.583 0.313 31.063 1.00 97.25 85 TYR A O 1
ATOM 624 N N . GLU A 1 86 ? -18.642 2.054 30.106 1.00 96.19 86 GLU A N 1
ATOM 625 C CA . GLU A 1 86 ? -19.763 1.260 29.583 1.00 96.19 86 GLU A CA 1
ATOM 626 C C . GLU A 1 86 ? -19.347 0.454 28.346 1.00 96.19 86 GLU A C 1
ATOM 628 O O . GLU A 1 86 ? -19.818 -0.668 28.134 1.00 96.19 86 GLU A O 1
ATOM 633 N N . THR A 1 87 ? -18.421 0.994 27.553 1.00 97.12 87 THR A N 1
ATOM 634 C CA . THR A 1 87 ? -17.914 0.379 26.324 1.00 97.12 87 THR A CA 1
ATOM 635 C C . THR A 1 87 ? -16.388 0.362 26.281 1.00 97.12 87 THR A C 1
ATOM 637 O O . THR A 1 87 ? -15.713 1.191 26.888 1.00 97.12 87 THR A O 1
ATOM 640 N N . ALA A 1 88 ? -15.810 -0.578 25.524 1.00 96.69 88 ALA A N 1
ATOM 641 C CA . ALA A 1 88 ? -14.364 -0.592 25.291 1.00 96.69 88 ALA A CA 1
ATOM 642 C C . ALA A 1 88 ? -13.883 0.670 24.549 1.00 96.69 88 ALA A C 1
ATOM 644 O O . ALA A 1 88 ? -12.769 1.128 24.767 1.00 96.69 88 ALA A O 1
ATOM 645 N N . ALA A 1 89 ? -14.727 1.255 23.695 1.00 96.38 89 ALA A N 1
ATOM 646 C CA . ALA A 1 89 ? -14.381 2.424 22.889 1.00 96.38 89 ALA A CA 1
ATOM 647 C C . ALA A 1 89 ? -14.140 3.706 23.709 1.00 96.38 89 ALA A C 1
ATOM 649 O O . ALA A 1 89 ? -13.556 4.655 23.191 1.00 96.38 89 ALA A O 1
ATOM 650 N N . GLU A 1 90 ? -14.576 3.741 24.969 1.00 97.12 90 GLU A N 1
ATOM 651 C CA . GLU A 1 90 ? -14.346 4.861 25.889 1.00 97.12 90 GLU A CA 1
ATOM 652 C C . GLU A 1 90 ? -13.012 4.754 26.640 1.00 97.12 90 GLU A C 1
ATOM 654 O O . GLU A 1 90 ? -12.601 5.714 27.292 1.00 97.12 90 GLU A O 1
ATOM 659 N N . ASP A 1 91 ? -12.316 3.6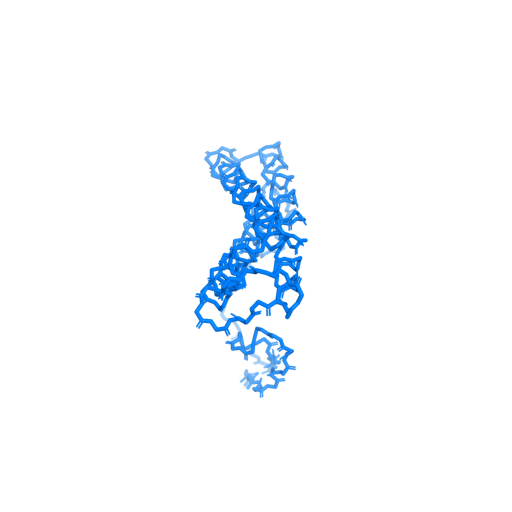15 26.545 1.00 97.19 91 ASP A N 1
ATOM 660 C CA . ASP A 1 91 ? -11.034 3.425 27.214 1.00 97.19 91 ASP A CA 1
ATOM 661 C C . ASP A 1 91 ? -9.970 4.374 26.617 1.00 97.19 91 ASP A C 1
ATOM 663 O O . ASP A 1 91 ? -9.633 4.264 25.430 1.00 97.19 91 ASP A O 1
ATOM 667 N N . PRO A 1 9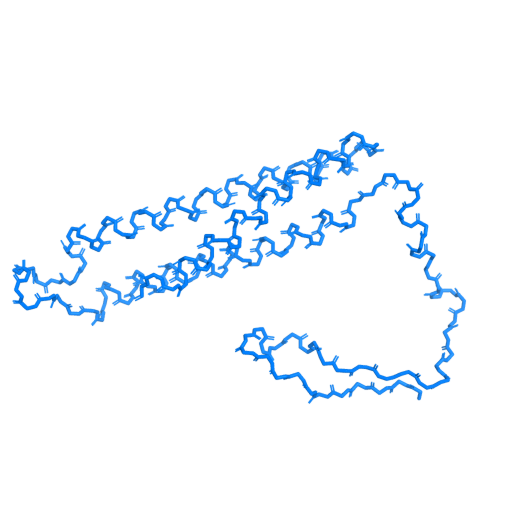2 ? -9.393 5.299 27.410 1.00 97.25 92 PRO A N 1
ATOM 668 C CA . PRO A 1 92 ? -8.420 6.268 26.920 1.00 97.25 92 PRO A CA 1
ATOM 669 C C . PRO A 1 92 ? -7.142 5.614 26.384 1.00 97.25 92 PRO A C 1
ATOM 671 O O . PRO A 1 92 ? -6.501 6.189 25.503 1.00 97.25 92 PRO A O 1
ATOM 674 N N . LEU A 1 93 ? -6.778 4.416 26.859 1.00 95.81 93 LEU A N 1
ATOM 675 C CA . LEU A 1 93 ? -5.626 3.674 26.344 1.00 95.81 93 LEU A CA 1
ATOM 676 C C . LEU A 1 93 ? -5.902 3.134 24.940 1.00 95.81 93 LEU A C 1
ATOM 678 O O . LEU A 1 93 ? -5.031 3.212 24.071 1.00 95.81 93 LEU A O 1
ATOM 682 N N . LEU A 1 94 ? -7.123 2.650 24.686 1.00 96.19 94 LEU A N 1
ATOM 683 C CA . LEU A 1 94 ? -7.532 2.238 23.343 1.00 96.19 94 LEU A CA 1
ATOM 684 C C . LEU A 1 94 ? -7.615 3.446 22.409 1.00 96.19 94 LEU A C 1
ATOM 686 O O . LEU A 1 94 ? -7.045 3.403 21.321 1.00 96.19 94 LEU A O 1
ATOM 690 N N . ILE A 1 95 ? -8.227 4.551 22.844 1.00 97.50 95 ILE A N 1
ATOM 691 C CA . ILE A 1 95 ? -8.289 5.792 22.054 1.00 97.50 95 ILE A CA 1
ATOM 692 C C . ILE A 1 95 ? -6.881 6.261 21.664 1.00 97.50 95 ILE A C 1
ATOM 694 O O . ILE A 1 95 ? -6.634 6.566 20.493 1.00 97.50 95 ILE A O 1
ATOM 698 N N . GLN A 1 96 ? -5.944 6.281 22.618 1.00 98.19 96 GLN A N 1
ATOM 699 C CA . GLN A 1 96 ? -4.553 6.634 22.344 1.00 98.19 96 GLN A CA 1
ATOM 700 C C . GLN A 1 96 ? -3.934 5.678 21.319 1.00 98.19 96 GLN A C 1
ATOM 702 O O . GLN A 1 96 ? -3.369 6.138 20.324 1.00 98.19 96 GLN A O 1
ATOM 707 N N . ARG A 1 97 ? -4.073 4.361 21.519 1.00 97.81 97 ARG A N 1
ATOM 708 C CA . ARG A 1 97 ? -3.485 3.352 20.630 1.00 97.81 97 ARG A CA 1
ATOM 709 C C . ARG A 1 97 ? -4.012 3.475 19.201 1.00 97.81 97 ARG A C 1
ATOM 711 O O . ARG A 1 97 ? -3.215 3.529 18.267 1.00 97.81 97 ARG A O 1
ATOM 718 N N . PHE A 1 98 ? -5.325 3.606 19.014 1.00 98.31 98 PHE A N 1
ATOM 719 C CA . PHE A 1 98 ? -5.916 3.847 17.693 1.00 98.31 98 PHE A CA 1
ATOM 720 C C . PHE A 1 98 ? -5.435 5.163 17.073 1.00 98.31 98 PHE A C 1
ATOM 722 O O . PHE A 1 98 ? -5.169 5.208 15.872 1.00 98.31 98 PHE A O 1
ATOM 729 N N . GLY A 1 99 ? -5.269 6.223 17.872 1.00 98.31 99 GLY A N 1
ATOM 730 C CA . GLY A 1 99 ? -4.701 7.492 17.412 1.00 98.31 99 GLY A CA 1
ATOM 731 C C . GLY A 1 99 ? -3.271 7.344 16.882 1.00 98.31 99 GLY A C 1
ATOM 732 O O . GLY A 1 99 ? -2.952 7.843 15.800 1.00 98.31 99 GLY A O 1
ATOM 733 N N . GLU A 1 100 ? -2.418 6.612 17.598 1.00 98.56 100 GLU A N 1
ATOM 734 C CA . GLU A 1 100 ? -1.044 6.326 17.176 1.00 98.56 100 GLU A CA 1
ATOM 735 C C . GLU A 1 100 ? -0.989 5.488 15.889 1.00 98.56 100 GLU A C 1
ATOM 737 O O . GLU A 1 100 ? -0.181 5.762 14.999 1.00 98.56 100 GLU A O 1
ATOM 742 N N . LEU A 1 101 ? -1.845 4.470 15.766 1.00 98.56 101 LEU A N 1
ATOM 743 C CA . LEU A 1 101 ? -1.936 3.627 14.569 1.00 98.56 101 LEU A CA 1
ATOM 744 C C . LEU A 1 101 ? -2.470 4.413 13.362 1.00 98.56 101 LEU A C 1
ATOM 746 O O . LEU A 1 101 ? -1.910 4.329 12.268 1.00 98.56 101 LEU A O 1
ATOM 750 N N . ALA A 1 102 ? -3.477 5.263 13.570 1.00 98.50 102 ALA A N 1
ATOM 751 C CA . ALA A 1 102 ? -3.999 6.152 12.536 1.00 98.50 102 ALA A CA 1
ATOM 752 C C . ALA A 1 102 ? -2.946 7.161 12.048 1.00 98.50 102 ALA A C 1
ATOM 754 O O . ALA A 1 102 ? -2.886 7.464 10.854 1.00 98.50 102 ALA A O 1
ATOM 755 N N . LEU A 1 103 ? -2.092 7.674 12.941 1.00 98.69 103 LEU A N 1
ATOM 756 C CA . LEU A 1 103 ? -0.976 8.541 12.553 1.00 98.69 103 LEU A CA 1
ATOM 757 C C . LEU A 1 103 ? 0.062 7.798 11.708 1.00 98.69 103 LEU A C 1
ATOM 759 O O . LEU A 1 103 ? 0.509 8.348 10.700 1.00 98.69 103 LEU A O 1
ATOM 763 N N . ARG A 1 104 ? 0.404 6.553 12.067 1.00 98.56 104 ARG A N 1
ATOM 764 C CA . ARG A 1 104 ? 1.301 5.712 11.254 1.00 98.56 104 ARG A CA 1
ATOM 765 C C . ARG A 1 104 ? 0.739 5.492 9.852 1.00 98.56 104 ARG A C 1
ATOM 767 O O . ARG A 1 104 ? 1.443 5.726 8.876 1.00 98.56 104 ARG A O 1
ATOM 774 N N . HIS A 1 105 ? -0.539 5.135 9.742 1.00 98.62 105 HIS A N 1
ATOM 775 C CA . HIS A 1 105 ? -1.193 4.976 8.443 1.00 98.62 105 HIS A CA 1
ATOM 776 C C . HIS A 1 105 ? -1.138 6.264 7.606 1.00 98.62 105 HIS A C 1
ATOM 778 O O . HIS A 1 105 ? -0.714 6.250 6.455 1.00 98.62 105 HIS A O 1
ATOM 784 N N . ARG A 1 106 ? -1.497 7.413 8.195 1.00 98.75 106 ARG A N 1
ATOM 785 C CA . ARG A 1 106 ? -1.460 8.711 7.493 1.00 98.75 106 ARG A CA 1
ATOM 786 C C . ARG A 1 106 ? -0.058 9.091 7.015 1.00 98.75 106 ARG A C 1
ATOM 788 O O . ARG A 1 106 ? 0.080 9.675 5.943 1.00 98.75 106 ARG A O 1
ATOM 795 N N . ALA A 1 107 ? 0.976 8.781 7.795 1.00 98.81 107 ALA A N 1
ATOM 796 C CA . ALA A 1 107 ? 2.357 8.987 7.374 1.00 98.81 107 ALA A CA 1
ATOM 797 C C . ALA A 1 107 ? 2.746 8.061 6.209 1.00 98.81 107 ALA A C 1
ATOM 799 O O . ALA A 1 107 ? 3.406 8.520 5.276 1.00 98.81 107 ALA A O 1
ATOM 800 N N . ALA A 1 108 ? 2.293 6.802 6.218 1.00 98.75 108 ALA A N 1
ATOM 801 C CA . ALA A 1 108 ? 2.502 5.871 5.110 1.00 98.75 108 ALA A CA 1
ATOM 802 C C . ALA A 1 108 ? 1.848 6.384 3.816 1.00 98.75 108 ALA A C 1
ATOM 804 O O . ALA A 1 108 ? 2.528 6.486 2.795 1.00 98.75 108 ALA A O 1
ATOM 805 N N . ASP A 1 109 ? 0.590 6.832 3.878 1.00 98.69 109 ASP A N 1
ATOM 806 C CA . ASP A 1 109 ? -0.113 7.437 2.736 1.00 98.69 109 ASP A CA 1
ATOM 807 C C . ASP A 1 109 ? 0.608 8.677 2.193 1.00 98.69 109 ASP A C 1
ATOM 809 O O . ASP A 1 109 ? 0.744 8.858 0.980 1.00 98.69 109 ASP A O 1
ATOM 813 N N . ALA A 1 110 ? 1.095 9.549 3.082 1.00 98.88 110 ALA A N 1
ATOM 814 C CA . ALA A 1 110 ? 1.798 10.764 2.683 1.00 98.88 110 ALA A CA 1
ATOM 815 C C . ALA A 1 110 ? 3.126 10.458 1.970 1.00 98.88 110 ALA A C 1
ATOM 817 O O . ALA A 1 110 ? 3.455 11.100 0.962 1.00 98.88 110 ALA A O 1
ATOM 818 N N . LEU A 1 111 ? 3.878 9.468 2.464 1.00 98.88 111 LEU A N 1
ATOM 819 C CA . LEU A 1 111 ? 5.102 8.992 1.821 1.00 98.88 111 LEU A CA 1
ATOM 820 C C . LEU A 1 111 ? 4.797 8.317 0.484 1.00 98.88 111 LEU A C 1
ATOM 822 O O . LEU A 1 111 ? 5.461 8.620 -0.506 1.00 98.88 111 LEU A O 1
ATOM 826 N N . LEU A 1 112 ? 3.760 7.480 0.423 1.00 98.81 112 LEU A N 1
ATOM 827 C CA . LEU A 1 112 ? 3.322 6.817 -0.803 1.00 98.81 112 LEU A CA 1
ATOM 828 C C . LEU A 1 112 ? 2.934 7.832 -1.886 1.00 98.81 112 LEU A C 1
ATOM 830 O O . LEU A 1 112 ? 3.405 7.741 -3.018 1.00 98.81 112 LEU A O 1
ATOM 834 N N . ALA A 1 113 ? 2.140 8.848 -1.536 1.00 98.81 113 ALA A N 1
ATOM 835 C CA . ALA A 1 113 ? 1.754 9.913 -2.459 1.00 98.81 113 ALA A CA 1
ATOM 836 C C . ALA A 1 113 ? 2.962 10.740 -2.933 1.00 98.81 113 ALA A C 1
ATOM 838 O O . ALA A 1 113 ? 2.997 11.201 -4.074 1.00 98.81 113 ALA A O 1
ATOM 839 N N . THR A 1 114 ? 3.955 10.939 -2.064 1.00 98.81 114 THR A N 1
ATOM 840 C CA . THR A 1 114 ? 5.204 11.632 -2.415 1.00 98.81 114 THR A CA 1
ATOM 841 C C . THR A 1 114 ? 6.046 10.803 -3.379 1.00 98.81 114 THR A C 1
ATOM 843 O O . THR A 1 114 ? 6.480 11.326 -4.402 1.00 98.81 114 THR A O 1
ATOM 846 N N . ALA A 1 115 ? 6.194 9.505 -3.115 1.00 98.88 115 ALA A N 1
ATOM 847 C CA . ALA A 1 115 ? 6.887 8.574 -3.996 1.00 98.88 115 ALA A CA 1
ATOM 848 C C . ALA A 1 115 ? 6.209 8.448 -5.368 1.00 98.88 115 ALA A C 1
ATOM 850 O O . ALA A 1 115 ? 6.888 8.480 -6.391 1.00 98.88 115 ALA A O 1
ATOM 851 N N . ALA A 1 116 ? 4.874 8.381 -5.407 1.00 98.81 116 ALA A N 1
ATOM 852 C CA . ALA A 1 116 ? 4.115 8.349 -6.656 1.00 98.81 116 ALA A CA 1
ATOM 853 C C . ALA A 1 116 ? 4.367 9.602 -7.509 1.00 98.81 116 ALA A C 1
ATOM 855 O O . ALA A 1 116 ? 4.678 9.483 -8.691 1.00 98.81 116 ALA A O 1
ATOM 856 N N . ARG A 1 117 ? 4.341 10.796 -6.897 1.00 98.81 117 ARG A N 1
ATOM 857 C CA . ARG A 1 117 ? 4.681 12.047 -7.596 1.00 98.81 117 ARG A CA 1
ATOM 858 C C . ARG A 1 117 ? 6.116 12.054 -8.123 1.00 98.81 117 ARG A C 1
ATOM 860 O O . ARG A 1 117 ? 6.336 12.535 -9.226 1.00 98.81 117 ARG A O 1
ATOM 867 N N . ALA A 1 118 ? 7.081 11.531 -7.366 1.00 98.75 118 ALA A N 1
ATOM 868 C CA . ALA A 1 118 ? 8.468 11.441 -7.825 1.00 98.75 118 ALA A CA 1
ATOM 869 C C . ALA A 1 118 ? 8.602 10.517 -9.050 1.00 98.75 118 ALA A C 1
ATOM 871 O O . ALA A 1 118 ? 9.266 10.874 -10.021 1.00 98.75 118 ALA A O 1
ATOM 872 N N . VAL A 1 119 ? 7.905 9.373 -9.044 1.00 98.75 119 VAL A N 1
ATOM 873 C CA . VAL A 1 119 ? 7.837 8.458 -10.196 1.00 98.75 119 VAL A CA 1
ATOM 874 C C . VAL A 1 119 ? 7.172 9.119 -11.408 1.00 98.75 119 VAL A C 1
ATOM 876 O O . VAL A 1 119 ? 7.667 8.958 -12.522 1.00 98.75 119 VAL A O 1
ATOM 879 N N . ASP A 1 120 ? 6.083 9.867 -11.217 1.00 98.62 120 ASP A N 1
ATOM 880 C CA . ASP A 1 120 ? 5.409 10.583 -12.308 1.00 98.62 120 ASP A CA 1
ATOM 881 C C . ASP A 1 120 ? 6.296 11.686 -12.905 1.00 98.62 120 ASP A C 1
ATOM 883 O O . ASP A 1 120 ? 6.376 11.810 -14.128 1.00 98.62 120 ASP A O 1
ATOM 887 N N . THR A 1 121 ? 7.013 12.441 -12.066 1.00 98.31 121 THR A N 1
ATOM 888 C CA . THR A 1 121 ? 7.988 13.448 -12.513 1.00 98.31 121 THR A CA 1
ATOM 889 C C . THR A 1 121 ? 9.102 12.807 -13.336 1.00 98.31 121 THR A C 1
ATOM 891 O O . THR A 1 121 ? 9.327 13.219 -14.472 1.00 98.31 121 THR A O 1
ATOM 894 N N . ALA A 1 122 ? 9.743 11.755 -12.815 1.00 98.38 122 ALA A N 1
ATOM 895 C CA . ALA A 1 122 ? 10.816 11.055 -13.521 1.00 98.38 122 ALA A CA 1
ATOM 896 C C . ALA A 1 122 ? 10.337 10.380 -14.813 1.00 98.38 122 ALA A C 1
ATOM 898 O O . ALA A 1 122 ? 11.107 10.179 -15.743 1.00 98.38 122 ALA A O 1
ATOM 899 N N . ARG A 1 123 ? 9.049 10.025 -14.909 1.00 97.50 123 ARG A N 1
ATOM 900 C CA . ARG A 1 123 ? 8.465 9.511 -16.155 1.00 97.50 123 ARG A CA 1
ATOM 901 C C . ARG A 1 123 ? 8.329 10.600 -17.223 1.00 97.50 123 ARG A C 1
ATOM 903 O O . ARG A 1 123 ? 8.377 10.273 -18.407 1.00 97.50 123 ARG A O 1
ATOM 910 N N . GLY A 1 124 ? 8.104 11.850 -16.820 1.00 97.38 124 GLY A N 1
ATOM 911 C CA . GLY A 1 124 ? 7.967 12.987 -17.730 1.00 97.38 124 GLY A CA 1
ATOM 912 C C . GLY A 1 124 ? 9.296 13.459 -18.320 1.00 97.38 124 GLY A C 1
ATOM 913 O O . GLY A 1 124 ? 9.324 13.862 -19.481 1.00 97.38 124 GLY A O 1
ATOM 914 N N . ASP A 1 125 ? 10.374 13.378 -17.540 1.00 96.19 125 ASP A N 1
ATOM 915 C CA . ASP A 1 125 ? 11.730 13.770 -17.932 1.00 96.19 125 ASP A CA 1
ATOM 916 C C . ASP A 1 125 ? 12.732 12.800 -17.294 1.00 96.19 125 ASP A C 1
ATOM 918 O O . ASP A 1 125 ? 13.094 12.948 -16.129 1.00 96.19 125 ASP A O 1
ATOM 922 N N . LEU A 1 126 ? 13.065 11.729 -18.023 1.00 98.12 126 LEU A N 1
ATOM 923 C CA . LEU A 1 126 ? 13.814 10.597 -17.484 1.00 98.12 126 LEU A CA 1
ATOM 924 C C . LEU A 1 126 ? 15.316 10.743 -17.743 1.00 98.12 126 LEU A C 1
ATOM 926 O O . LEU A 1 126 ? 15.776 10.661 -18.883 1.00 98.12 126 LEU A O 1
ATOM 930 N N . ASP A 1 127 ? 16.068 10.833 -16.657 1.00 97.69 127 ASP A N 1
ATOM 931 C CA . ASP A 1 127 ? 17.527 10.825 -16.596 1.00 97.69 127 ASP A CA 1
ATOM 932 C C . ASP A 1 127 ? 18.014 10.073 -15.339 1.00 97.69 127 ASP A C 1
ATOM 934 O O . ASP A 1 127 ? 17.214 9.510 -14.584 1.00 97.69 127 ASP A O 1
ATOM 938 N N . ASP A 1 128 ? 19.332 10.001 -15.135 1.00 97.31 128 ASP A N 1
ATOM 939 C CA . ASP A 1 128 ? 19.910 9.281 -13.993 1.00 97.31 128 ASP A CA 1
ATOM 940 C C . ASP A 1 128 ? 19.469 9.887 -12.645 1.00 97.31 128 ASP A C 1
ATOM 942 O O . ASP A 1 128 ? 19.156 9.146 -11.709 1.00 97.31 128 ASP A O 1
ATOM 946 N N . ASP A 1 129 ? 19.391 11.217 -12.555 1.00 98.00 129 ASP A N 1
ATOM 947 C CA . ASP A 1 129 ? 19.074 11.936 -11.317 1.00 98.00 129 ASP A CA 1
ATOM 948 C C . ASP A 1 129 ? 17.595 11.777 -10.932 1.00 98.00 129 ASP A C 1
ATOM 950 O O . ASP A 1 129 ? 17.269 11.429 -9.794 1.00 98.00 129 ASP A O 1
ATOM 954 N N . SER A 1 130 ? 16.682 11.961 -11.884 1.00 98.38 130 SER A N 1
ATOM 955 C CA . SER A 1 130 ? 15.240 11.771 -11.690 1.00 98.38 130 SER A CA 1
ATOM 956 C C . SER A 1 130 ? 14.887 10.311 -11.390 1.00 98.38 130 SER A C 1
ATOM 958 O O . SER A 1 130 ? 14.051 10.046 -10.518 1.00 98.38 130 SER A O 1
ATOM 960 N N . ALA A 1 131 ? 15.551 9.347 -12.040 1.00 98.31 131 ALA A N 1
ATOM 961 C CA . ALA A 1 131 ? 15.391 7.928 -11.732 1.00 98.31 131 ALA A CA 1
ATOM 962 C C . ALA A 1 131 ? 15.871 7.599 -10.308 1.00 98.31 131 ALA A C 1
ATOM 964 O O . ALA A 1 131 ? 15.194 6.857 -9.583 1.00 98.31 131 ALA A O 1
ATOM 965 N N . ALA A 1 132 ? 17.007 8.164 -9.885 1.00 98.06 132 ALA A N 1
ATOM 966 C CA . ALA A 1 132 ? 17.534 7.992 -8.534 1.00 98.06 132 ALA A CA 1
ATOM 967 C C . ALA A 1 132 ? 16.601 8.598 -7.474 1.00 98.06 132 ALA A C 1
ATOM 969 O O . ALA A 1 132 ? 16.274 7.918 -6.497 1.00 98.06 132 ALA A O 1
ATOM 970 N N . GLU A 1 133 ? 16.110 9.820 -7.688 1.00 98.50 133 GLU A N 1
ATOM 971 C CA . GLU A 1 133 ? 15.175 10.497 -6.780 1.00 98.50 133 GLU A CA 1
ATOM 972 C C . GLU A 1 133 ? 13.876 9.695 -6.616 1.00 98.50 133 GLU A C 1
ATOM 974 O O . GLU A 1 133 ? 13.445 9.409 -5.494 1.00 98.50 133 GLU A O 1
ATOM 979 N N . ALA A 1 134 ? 13.289 9.232 -7.726 1.00 98.75 134 ALA A N 1
ATOM 980 C CA . ALA A 1 134 ? 12.109 8.371 -7.694 1.00 98.75 134 ALA A CA 1
ATOM 981 C C . ALA A 1 134 ? 12.375 7.064 -6.930 1.00 98.75 134 ALA A C 1
ATOM 983 O O . ALA A 1 134 ? 11.555 6.638 -6.110 1.00 98.75 134 ALA A O 1
ATOM 984 N N . SER A 1 135 ? 13.533 6.437 -7.154 1.00 98.62 135 SER A N 1
ATOM 985 C CA . SER A 1 135 ? 13.923 5.211 -6.456 1.00 98.62 135 SER A CA 1
ATOM 986 C C . SER A 1 135 ? 14.079 5.423 -4.946 1.00 98.62 135 SER A C 1
ATOM 988 O O . SER A 1 135 ? 13.615 4.590 -4.166 1.00 98.62 135 SER A O 1
ATOM 990 N N . ILE A 1 136 ? 14.699 6.526 -4.515 1.00 98.75 136 ILE A N 1
ATOM 991 C CA . ILE A 1 136 ? 14.884 6.857 -3.093 1.00 98.75 136 ILE A CA 1
ATOM 992 C C . ILE A 1 136 ? 13.535 7.140 -2.427 1.00 98.75 136 ILE A C 1
ATOM 994 O O . ILE A 1 136 ? 13.250 6.584 -1.362 1.00 98.75 136 ILE A O 1
ATOM 998 N N . ALA A 1 137 ? 12.678 7.941 -3.065 1.00 98.88 137 ALA A N 1
ATOM 999 C CA . ALA A 1 137 ? 11.351 8.256 -2.544 1.00 98.88 137 ALA A CA 1
ATOM 1000 C C . ALA A 1 137 ? 10.496 6.989 -2.369 1.00 98.88 137 ALA A C 1
ATOM 1002 O O . ALA A 1 137 ? 9.873 6.789 -1.322 1.00 98.88 137 ALA A O 1
ATOM 1003 N N . VAL A 1 138 ? 10.519 6.086 -3.356 1.00 98.94 138 VAL A N 1
ATOM 1004 C CA . VAL A 1 138 ? 9.836 4.789 -3.267 1.00 98.94 138 VAL A CA 1
ATOM 1005 C C . VAL A 1 138 ? 10.437 3.903 -2.180 1.00 98.94 138 VAL A C 1
ATOM 1007 O O . VAL A 1 138 ? 9.685 3.272 -1.438 1.00 98.94 138 VAL A O 1
ATOM 1010 N N . ALA A 1 139 ? 11.763 3.843 -2.052 1.00 98.88 139 ALA A N 1
ATOM 1011 C CA . ALA A 1 139 ? 12.407 3.046 -1.012 1.00 98.88 139 ALA A CA 1
ATOM 1012 C C . ALA A 1 139 ? 11.994 3.515 0.393 1.00 98.88 139 ALA A C 1
ATOM 1014 O O . ALA A 1 139 ? 11.666 2.684 1.243 1.00 98.88 139 ALA A O 1
ATOM 1015 N N . ALA A 1 140 ? 11.929 4.832 0.615 1.00 98.81 140 ALA A N 1
ATOM 1016 C CA . ALA A 1 140 ? 11.448 5.415 1.865 1.00 98.81 140 ALA A CA 1
ATOM 1017 C C . ALA A 1 140 ? 9.978 5.055 2.135 1.00 98.81 140 ALA A C 1
ATOM 1019 O O . ALA A 1 140 ? 9.649 4.586 3.228 1.00 98.81 140 ALA A O 1
ATOM 1020 N N . ALA A 1 141 ? 9.106 5.206 1.129 1.00 98.88 141 ALA A N 1
ATOM 1021 C CA . ALA A 1 141 ? 7.698 4.834 1.242 1.00 98.88 141 ALA A CA 1
ATOM 1022 C C . ALA A 1 141 ? 7.524 3.342 1.549 1.00 98.88 141 ALA A C 1
ATOM 1024 O O . ALA A 1 141 ? 6.781 2.989 2.463 1.00 98.88 141 ALA A O 1
ATOM 1025 N N . LYS A 1 142 ? 8.247 2.463 0.849 1.00 98.75 142 LYS A N 1
ATOM 1026 C CA . LYS A 1 142 ? 8.192 1.015 1.068 1.00 98.75 142 LYS A CA 1
ATOM 1027 C C . LYS A 1 142 ? 8.646 0.630 2.474 1.00 98.75 142 LYS A C 1
ATOM 1029 O O . LYS A 1 142 ? 7.949 -0.123 3.146 1.00 98.75 142 LYS A O 1
ATOM 1034 N N . ALA A 1 143 ? 9.801 1.127 2.915 1.00 98.69 143 ALA A N 1
ATOM 1035 C CA . ALA A 1 143 ? 10.363 0.768 4.215 1.00 98.69 143 ALA A CA 1
ATOM 1036 C C . ALA A 1 143 ? 9.437 1.179 5.369 1.00 98.69 143 ALA A C 1
ATOM 1038 O O . ALA A 1 143 ? 9.169 0.386 6.277 1.00 98.69 143 ALA A O 1
ATOM 1039 N N . TYR A 1 144 ? 8.910 2.406 5.308 1.00 98.88 144 TYR A N 1
ATOM 1040 C CA . TYR A 1 144 ? 7.983 2.899 6.319 1.00 98.88 144 TYR A CA 1
ATOM 1041 C C . TYR A 1 144 ? 6.647 2.154 6.276 1.00 98.88 144 TYR A C 1
ATOM 1043 O O . TYR A 1 144 ? 6.180 1.678 7.309 1.00 98.88 144 TYR A O 1
ATOM 1051 N N . THR A 1 145 ? 6.053 2.008 5.088 1.00 98.75 145 THR A N 1
ATOM 1052 C CA . THR A 1 145 ? 4.726 1.393 4.936 1.00 98.75 145 THR A CA 1
ATOM 1053 C C . THR A 1 145 ? 4.733 -0.074 5.338 1.00 98.75 145 THR A C 1
ATOM 1055 O O . THR A 1 145 ? 3.830 -0.491 6.053 1.00 98.75 145 THR A O 1
ATOM 1058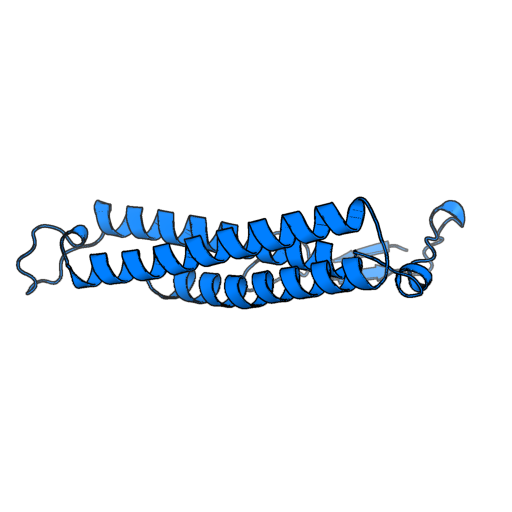 N N . GLY A 1 146 ? 5.773 -0.837 4.985 1.00 98.31 146 GLY A N 1
ATOM 1059 C CA . GLY A 1 146 ? 5.893 -2.232 5.414 1.00 98.31 146 GLY A CA 1
ATOM 1060 C C . GLY A 1 146 ? 5.933 -2.370 6.941 1.00 98.31 146 GLY A C 1
ATOM 1061 O O . GLY A 1 146 ? 5.257 -3.223 7.508 1.00 98.31 146 GLY A O 1
ATOM 1062 N N . SER A 1 147 ? 6.656 -1.476 7.624 1.00 98.25 147 SER A N 1
ATOM 1063 C CA . SER A 1 147 ? 6.715 -1.468 9.093 1.00 98.25 147 SER A CA 1
ATOM 1064 C C . SER A 1 147 ? 5.385 -1.032 9.720 1.00 98.25 147 SER A C 1
ATOM 1066 O O . SER A 1 147 ? 4.936 -1.623 10.698 1.00 98.25 147 SER A O 1
ATOM 1068 N N . ALA A 1 148 ? 4.736 -0.011 9.151 1.00 98.38 148 ALA A N 1
ATOM 1069 C CA . ALA A 1 148 ? 3.447 0.487 9.622 1.00 98.38 148 ALA A CA 1
ATOM 1070 C C . ALA A 1 148 ? 2.323 -0.541 9.431 1.00 98.38 148 ALA A C 1
ATOM 1072 O O . ALA A 1 148 ? 1.510 -0.712 10.333 1.00 98.38 148 ALA A O 1
ATOM 1073 N N . ALA A 1 149 ? 2.290 -1.234 8.291 1.00 98.31 149 ALA A N 1
ATOM 1074 C CA . ALA A 1 149 ? 1.288 -2.250 7.996 1.00 98.31 149 ALA A CA 1
ATOM 1075 C C . ALA A 1 149 ? 1.383 -3.440 8.954 1.00 98.31 149 ALA A C 1
ATOM 1077 O O . ALA A 1 149 ? 0.356 -3.882 9.461 1.00 98.31 149 ALA A O 1
ATOM 1078 N N . LEU A 1 150 ? 2.601 -3.904 9.256 1.00 97.81 150 LEU A N 1
ATOM 1079 C CA . LEU A 1 150 ? 2.821 -4.956 10.252 1.00 97.81 150 LEU A CA 1
ATOM 1080 C C . LEU A 1 150 ? 2.373 -4.518 11.649 1.00 97.81 150 LEU A C 1
ATOM 1082 O O . LEU A 1 150 ? 1.600 -5.229 12.279 1.00 97.81 150 LEU A O 1
ATOM 1086 N N . GLU A 1 151 ? 2.800 -3.335 12.102 1.00 98.12 151 GLU A N 1
ATOM 1087 C CA . GLU A 1 151 ? 2.390 -2.799 13.406 1.00 98.12 151 GLU A CA 1
ATOM 1088 C C . GLU A 1 151 ? 0.864 -2.677 13.500 1.00 98.12 151 GLU A C 1
ATOM 1090 O O . GLU A 1 151 ? 0.278 -3.082 14.492 1.00 98.12 151 GLU A O 1
ATOM 1095 N N . ILE A 1 152 ? 0.198 -2.143 12.474 1.00 98.25 152 ILE A N 1
ATOM 1096 C CA . ILE A 1 152 ? -1.261 -1.974 12.473 1.00 98.25 152 ILE A CA 1
ATOM 1097 C C . ILE A 1 152 ? -1.988 -3.323 12.481 1.00 98.25 152 ILE A C 1
ATOM 1099 O O . ILE A 1 152 ? -2.996 -3.448 13.171 1.00 98.25 152 ILE A O 1
ATOM 1103 N N . ALA A 1 153 ? -1.493 -4.310 11.733 1.00 96.62 153 ALA A N 1
ATOM 1104 C CA . ALA A 1 153 ? -2.119 -5.626 11.640 1.00 96.62 153 ALA A CA 1
ATOM 1105 C C . ALA A 1 153 ? -1.926 -6.495 12.898 1.00 96.62 153 ALA A C 1
ATOM 1107 O O . ALA A 1 153 ? -2.723 -7.402 13.113 1.00 96.62 153 ALA A O 1
ATOM 1108 N N . ASP A 1 154 ? -0.888 -6.235 13.702 1.00 95.69 154 ASP A N 1
ATOM 1109 C CA . ASP A 1 154 ? -0.567 -6.990 14.927 1.00 95.69 154 ASP A CA 1
ATOM 1110 C C . ASP A 1 154 ? -1.067 -6.309 16.217 1.00 95.69 154 ASP A C 1
ATOM 1112 O O . ASP A 1 154 ? -1.258 -6.951 17.245 1.00 95.69 154 ASP A O 1
ATOM 1116 N N . ALA A 1 155 ? -1.271 -4.989 16.191 1.00 87.88 155 ALA A N 1
ATOM 1117 C CA . ALA A 1 155 ? -1.447 -4.180 17.398 1.00 87.88 155 ALA A CA 1
ATOM 1118 C C . ALA A 1 155 ? -2.801 -4.283 18.123 1.00 87.88 155 ALA A C 1
ATOM 1120 O O . ALA A 1 155 ? -2.906 -3.712 19.217 1.00 87.88 155 ALA A O 1
ATOM 1121 N N . LEU A 1 156 ? -3.829 -4.879 17.514 1.00 69.56 156 LEU A N 1
ATOM 1122 C CA . LEU A 1 156 ? -5.232 -4.819 17.953 1.00 69.56 156 LEU A CA 1
ATOM 1123 C C . LEU A 1 156 ? -5.910 -6.186 17.836 1.00 69.56 156 LEU A C 1
ATOM 1125 O O . LEU A 1 156 ? -6.804 -6.444 18.675 1.00 69.56 156 LEU A O 1
#

Secondary structure (DSSP, 8-state):
-EEE------SS-TTS----EEESS-PPPGGG---GGGGGSS---HHHHHHHHHHHHHHHHHHHHHHHHHHHHHHTPPPPTTS--SSGGG-HHHHHHHHHHHHHHHHHHHHHHHHHHHHHHHHHS--HHHHHHHHHHHHHHHHHHHHHHHHHHH--

Foldseek 3Di:
DKDQDQPDDDPPPRPVSPGDIDDDPDDDPPVRDDPVVCQPVFFHCPLLVVLLVVLVVLLVLLVVLLVVVVVCQQPPDAPDPPQPDRGSVPRVVVVVLSVVLVVLSVVLVVLSVVLVVLSVVCVVPPHPVSSVSSNVSSVVSNVSSNVSSVCSNPVD

Radius of gyration: 22.02 Å; chains: 1; bounding box: 42×42×68 Å

pLDDT: mean 96.96, std 3.05, range [69.56, 98.94]

Sequence (156 aa):
GLTVTDDWDGMGQRTTASGTVELADVVVPGAHVVPHHLTFTSPQLHGALAQLLHAAIDAGIAAAALAEAVAFVTTRSRPWFESGYETAAEDPLLIQRFGELALRHRAADALLATAARAVDTARGDLDDDSAAEASIAVAAAKAYTGSAALEIADAL